Protein AF-A0A3D3W7U3-F1 (afdb_monomer)

Sequence (115 aa):
SHHRRLFSGIVAVRRVLVSFLRQDSGAFHSVELVLIGTIACIGLVVGLAEYRNSVVQEYGDVSGAIAHLDQSFSFTLTASSGGGASTSSYSDTMVYSSSNANGITVTTGPTLDSE

Structure (mmCIF, N/CA/C/O backbone):
data_AF-A0A3D3W7U3-F1
#
_entry.id   AF-A0A3D3W7U3-F1
#
loop_
_atom_site.group_PDB
_atom_site.id
_atom_site.type_symbol
_atom_site.label_atom_id
_atom_site.label_alt_id
_atom_site.label_comp_id
_atom_site.label_asym_id
_atom_site.label_entity_id
_atom_site.label_seq_id
_atom_site.pdbx_PDB_ins_code
_atom_site.Cartn_x
_atom_site.Cartn_y
_atom_site.Cartn_z
_atom_site.occupancy
_atom_site.B_iso_or_equiv
_atom_site.auth_seq_id
_atom_site.auth_comp_id
_atom_site.auth_asym_id
_atom_site.auth_atom_id
_atom_site.pdbx_PDB_model_num
ATOM 1 N N . SER A 1 1 ? -38.216 -8.765 72.872 1.00 54.59 1 SER A N 1
ATOM 2 C CA . SER A 1 1 ? -37.037 -9.144 72.057 1.00 54.59 1 SER A CA 1
ATOM 3 C C . SER A 1 1 ? -37.238 -9.003 70.537 1.00 54.59 1 SER A C 1
ATOM 5 O O . SER A 1 1 ? -36.289 -9.247 69.801 1.00 54.59 1 SER A O 1
ATOM 7 N N . HIS A 1 2 ? -38.405 -8.561 70.038 1.00 57.16 2 HIS A N 1
ATOM 8 C CA . HIS A 1 2 ? -38.704 -8.505 68.595 1.00 57.16 2 HIS A CA 1
ATOM 9 C C . HIS A 1 2 ? -38.093 -7.306 67.840 1.00 57.16 2 HIS A C 1
ATOM 11 O O . HIS A 1 2 ? -37.689 -7.453 66.692 1.00 57.16 2 HIS A O 1
ATOM 17 N N . HIS A 1 3 ? -37.918 -6.146 68.481 1.00 57.19 3 HIS A N 1
ATOM 18 C CA . HIS A 1 3 ? -37.418 -4.948 67.786 1.00 57.19 3 HIS A CA 1
ATOM 19 C C . HIS A 1 3 ? -35.946 -5.035 67.352 1.00 57.19 3 HIS A C 1
ATOM 21 O O . HIS A 1 3 ? -35.558 -4.401 66.380 1.00 57.19 3 HIS A O 1
ATOM 27 N N . ARG A 1 4 ? -35.118 -5.864 68.004 1.00 56.12 4 ARG A N 1
ATOM 28 C CA . ARG A 1 4 ? -33.675 -5.967 67.703 1.00 56.12 4 ARG A CA 1
ATOM 29 C C . ARG A 1 4 ? -33.362 -6.752 66.420 1.00 56.12 4 ARG A C 1
ATOM 31 O O . ARG A 1 4 ? -32.281 -6.588 65.865 1.00 56.12 4 ARG A O 1
ATOM 38 N N . ARG A 1 5 ? -34.300 -7.571 65.924 1.00 58.72 5 ARG A N 1
ATOM 39 C CA . ARG A 1 5 ? -34.103 -8.387 64.711 1.00 58.72 5 ARG A CA 1
ATOM 40 C C . ARG A 1 5 ? -34.292 -7.589 63.413 1.00 58.72 5 ARG A C 1
ATOM 42 O O . ARG A 1 5 ? -33.590 -7.852 62.444 1.00 58.72 5 ARG A O 1
ATOM 49 N N . LEU A 1 6 ? -35.148 -6.565 63.417 1.00 59.84 6 LEU A N 1
ATOM 50 C CA . LEU A 1 6 ? -35.401 -5.701 62.253 1.00 59.84 6 LEU A CA 1
ATOM 51 C C . LEU A 1 6 ? -34.237 -4.745 61.952 1.00 59.84 6 LEU A C 1
ATOM 53 O O . LEU A 1 6 ? -33.823 -4.616 60.801 1.00 59.84 6 LEU A O 1
ATOM 57 N N . PHE A 1 7 ? -33.643 -4.137 62.984 1.00 62.12 7 PHE A N 1
ATOM 58 C CA . PHE A 1 7 ? -32.496 -3.239 62.799 1.00 62.12 7 PHE A CA 1
ATOM 59 C C . PHE A 1 7 ? -31.243 -3.972 62.297 1.00 62.12 7 PHE A C 1
ATOM 61 O O . PHE A 1 7 ? -30.463 -3.403 61.537 1.00 62.12 7 PHE A O 1
ATOM 68 N N . SER A 1 8 ? -31.067 -5.251 62.650 1.00 69.81 8 SER A N 1
ATOM 69 C CA . SER A 1 8 ? -29.926 -6.044 62.174 1.00 69.81 8 SER A CA 1
ATOM 70 C C . SER A 1 8 ? -30.003 -6.360 60.677 1.00 69.81 8 SER A C 1
ATOM 72 O O . SER A 1 8 ? -28.966 -6.387 60.015 1.00 69.81 8 SER A O 1
ATOM 74 N N . GLY A 1 9 ? -31.206 -6.576 60.134 1.00 75.88 9 GLY A N 1
ATOM 75 C CA . GLY A 1 9 ? -31.403 -6.817 58.701 1.00 75.88 9 GLY A CA 1
ATOM 76 C C . GLY A 1 9 ? -31.093 -5.579 57.859 1.00 75.88 9 GLY A C 1
ATOM 77 O O . GLY A 1 9 ? -30.373 -5.670 56.871 1.00 75.88 9 GLY A O 1
ATOM 78 N N . ILE A 1 10 ? -31.536 -4.400 58.305 1.00 79.19 10 ILE A N 1
ATOM 79 C CA . ILE A 1 10 ? -31.262 -3.123 57.623 1.00 79.19 10 ILE A CA 1
ATOM 80 C C . ILE A 1 10 ? -29.757 -2.817 57.594 1.00 79.19 10 ILE A C 1
ATOM 82 O O . ILE A 1 10 ? -29.229 -2.381 56.571 1.00 79.19 10 ILE A O 1
ATOM 86 N N . VAL A 1 11 ? -29.039 -3.092 58.688 1.00 80.56 11 VAL A N 1
ATOM 87 C CA . VAL A 1 11 ? -27.579 -2.909 58.750 1.00 80.56 11 VAL A CA 1
ATOM 88 C C . VAL A 1 11 ? -26.848 -3.905 57.842 1.00 80.56 11 VAL A C 1
ATOM 90 O O . VAL A 1 11 ? -25.869 -3.527 57.197 1.00 80.56 11 VAL A O 1
ATOM 93 N N . ALA A 1 12 ? -27.329 -5.149 57.743 1.00 83.31 12 ALA A N 1
ATOM 94 C CA . ALA A 1 12 ? -26.768 -6.154 56.841 1.00 83.31 12 ALA A CA 1
ATOM 95 C C . ALA A 1 12 ? -26.973 -5.780 55.363 1.00 83.31 12 ALA A C 1
ATOM 97 O O . ALA A 1 12 ? -26.016 -5.796 54.592 1.00 83.31 12 ALA A O 1
ATOM 98 N N . VAL A 1 13 ? -28.180 -5.348 54.986 1.00 81.81 13 VAL A N 1
ATOM 99 C CA . VAL A 1 13 ? -28.500 -4.910 53.617 1.00 81.81 13 VAL A CA 1
ATOM 100 C C . VAL A 1 13 ? -27.696 -3.668 53.233 1.00 81.81 13 VAL A C 1
ATOM 102 O O . VAL A 1 13 ? -27.099 -3.628 52.160 1.00 81.81 13 VAL A O 1
ATOM 105 N N . ARG A 1 14 ? -27.579 -2.688 54.140 1.00 85.44 14 ARG A N 1
ATOM 106 C CA . ARG A 1 14 ? -26.723 -1.510 53.937 1.00 85.44 14 ARG A CA 1
ATOM 107 C C . ARG A 1 14 ? -25.257 -1.899 53.730 1.00 85.44 14 ARG A C 1
ATOM 109 O O . ARG A 1 14 ? -24.586 -1.297 52.900 1.00 85.44 14 ARG A O 1
ATOM 116 N N . ARG A 1 15 ? -24.748 -2.892 54.466 1.00 81.19 15 ARG A N 1
ATOM 117 C CA . ARG A 1 15 ? -23.357 -3.356 54.345 1.00 81.19 15 ARG A CA 1
ATOM 118 C C . ARG A 1 15 ? -23.097 -4.041 53.002 1.00 81.19 15 ARG A C 1
ATOM 120 O O . ARG A 1 15 ? -22.068 -3.763 52.399 1.00 81.19 15 ARG A O 1
ATOM 127 N N . VAL A 1 16 ? -24.033 -4.863 52.529 1.00 82.31 16 VAL A N 1
ATOM 128 C CA . VAL A 1 16 ? -23.950 -5.528 51.218 1.00 82.31 16 VAL A CA 1
ATOM 129 C C . VAL A 1 16 ? -24.036 -4.508 50.079 1.00 82.31 16 VAL A C 1
ATOM 131 O O . VAL A 1 16 ? -23.203 -4.529 49.179 1.00 82.31 16 VAL A O 1
ATOM 134 N N . LEU A 1 17 ? -24.958 -3.542 50.153 1.00 82.12 17 LEU A N 1
ATOM 135 C CA . LEU A 1 17 ? -25.055 -2.455 49.169 1.00 82.12 17 LEU A CA 1
ATOM 136 C C . LEU A 1 17 ? -23.772 -1.620 49.102 1.00 82.12 17 LEU A C 1
ATOM 138 O O . LEU A 1 17 ? -23.249 -1.370 48.022 1.00 82.12 17 LEU A O 1
ATOM 142 N N . VAL A 1 18 ? -23.214 -1.241 50.254 1.00 79.56 18 VAL A N 1
ATOM 143 C CA . VAL A 1 18 ? -21.956 -0.480 50.305 1.00 79.56 18 VAL A CA 1
ATOM 144 C C . VAL A 1 18 ? -20.760 -1.319 49.833 1.00 79.56 18 VAL A C 1
ATOM 146 O O . VAL A 1 18 ? -19.824 -0.752 49.274 1.00 79.56 18 VAL A O 1
ATOM 149 N N . SER A 1 19 ? -20.769 -2.648 50.010 1.00 73.06 19 SER A N 1
ATOM 150 C CA . SER A 1 19 ? -19.699 -3.516 49.491 1.00 73.06 19 SER A CA 1
ATOM 151 C C . SER A 1 19 ? -19.789 -3.762 47.989 1.00 73.06 19 SER A C 1
ATOM 153 O O . SER A 1 19 ? -18.751 -3.961 47.369 1.00 73.06 19 SER A O 1
ATOM 155 N N . PHE A 1 20 ? -20.989 -3.744 47.402 1.00 67.94 20 PHE A N 1
ATOM 156 C CA . PHE A 1 20 ? -21.148 -3.759 45.945 1.00 67.94 20 PHE A CA 1
ATOM 157 C C . PHE A 1 20 ? -20.669 -2.436 45.342 1.00 67.94 20 PHE A C 1
ATOM 159 O O . PHE A 1 20 ? -19.791 -2.436 44.492 1.00 67.94 20 PHE A O 1
ATOM 166 N N . LEU A 1 21 ? -21.109 -1.303 45.897 1.00 68.88 21 LEU A N 1
ATOM 167 C CA . LEU A 1 21 ? -20.707 0.027 45.422 1.00 68.88 21 LEU A CA 1
ATOM 168 C C . LEU A 1 21 ? -19.205 0.332 45.603 1.00 68.88 21 LEU A C 1
ATOM 170 O O . LEU A 1 21 ? -18.672 1.207 44.928 1.00 68.88 21 LEU A O 1
ATOM 174 N N . ARG A 1 22 ? -18.501 -0.367 46.508 1.00 67.12 22 ARG A N 1
ATOM 175 C CA . ARG A 1 22 ? -17.038 -0.251 46.689 1.00 67.12 22 ARG A CA 1
ATOM 176 C C . ARG A 1 22 ? -16.214 -1.160 45.773 1.00 67.12 22 ARG A C 1
ATOM 178 O O . ARG A 1 22 ? -14.998 -0.993 45.759 1.00 67.12 22 ARG A O 1
ATOM 185 N N . GLN A 1 23 ? -16.826 -2.105 45.057 1.00 57.53 23 GLN A N 1
ATOM 186 C CA . GLN A 1 23 ? -16.105 -3.039 44.180 1.00 57.53 23 GLN A CA 1
ATOM 187 C C . GLN A 1 23 ? -15.970 -2.554 42.725 1.00 57.53 23 GLN A C 1
ATOM 189 O O . GLN A 1 23 ? -15.180 -3.119 41.976 1.00 57.53 23 GLN A O 1
ATOM 194 N N . ASP A 1 24 ? -16.635 -1.461 42.340 1.00 60.16 24 ASP A N 1
ATOM 195 C CA . ASP A 1 24 ? -16.739 -1.046 40.930 1.00 60.16 24 ASP A CA 1
ATOM 196 C C . ASP A 1 24 ? -15.700 -0.021 40.448 1.00 60.16 24 ASP A C 1
ATOM 198 O O . ASP A 1 24 ? -15.709 0.364 39.278 1.00 60.16 24 ASP A O 1
ATOM 202 N N . SER A 1 25 ? -14.751 0.405 41.285 1.00 63.97 25 SER A N 1
ATOM 203 C CA . SER A 1 25 ? -13.758 1.410 40.869 1.00 63.97 25 SER A CA 1
ATOM 204 C C . SER A 1 25 ? -12.795 0.924 39.771 1.00 63.97 25 SER A C 1
ATOM 206 O O . SER A 1 25 ? -12.207 1.756 39.081 1.00 63.97 25 SER A O 1
ATOM 208 N N . GLY A 1 26 ? -12.659 -0.395 39.570 1.00 61.28 26 GLY A N 1
ATOM 209 C CA . GLY A 1 26 ? -11.803 -0.992 38.531 1.00 61.28 26 GLY A CA 1
ATOM 210 C C . GLY A 1 26 ? -12.534 -1.518 37.287 1.00 61.28 26 GLY A C 1
ATOM 211 O O . GLY A 1 26 ? -11.967 -1.502 36.195 1.00 61.28 26 GLY A O 1
ATOM 212 N N . ALA A 1 27 ? -13.790 -1.961 37.415 1.00 62.56 27 ALA A N 1
ATOM 213 C CA . ALA A 1 27 ? -14.523 -2.606 36.318 1.00 62.56 27 ALA A CA 1
ATOM 214 C C . ALA A 1 27 ? -14.954 -1.613 35.224 1.00 62.56 27 ALA A C 1
ATOM 216 O O . ALA A 1 27 ? -14.852 -1.918 34.036 1.00 62.56 27 ALA A O 1
ATOM 217 N N . PHE A 1 28 ? -15.358 -0.401 35.619 1.00 64.06 28 PHE A N 1
ATOM 218 C CA . PHE A 1 28 ? -15.743 0.659 34.681 1.00 64.06 28 PHE A CA 1
ATOM 219 C C . PHE A 1 28 ? -14.570 1.123 33.805 1.00 64.06 28 PHE A C 1
ATOM 221 O O . PHE A 1 28 ? -14.727 1.280 32.597 1.00 64.06 28 PHE A O 1
ATOM 228 N N . HIS A 1 29 ? -13.375 1.247 34.388 1.00 70.94 29 HIS A N 1
ATOM 229 C CA . HIS A 1 29 ? -12.171 1.663 33.661 1.00 70.94 29 HIS A CA 1
ATOM 230 C C . HIS A 1 29 ? -11.666 0.599 32.670 1.00 70.94 29 HIS A C 1
ATOM 232 O O . HIS A 1 29 ? -11.117 0.938 31.625 1.00 70.94 29 HIS A O 1
ATOM 238 N N . SER A 1 30 ? -11.854 -0.694 32.961 1.00 80.69 30 SER A N 1
ATOM 239 C CA . SER A 1 30 ? -11.411 -1.765 32.059 1.00 80.69 30 SER A CA 1
ATOM 240 C C . SER A 1 30 ? -12.307 -1.914 30.827 1.00 80.69 30 SER A C 1
ATOM 242 O O . SER A 1 30 ? -11.800 -2.223 29.751 1.00 80.69 30 SER A O 1
ATOM 244 N N . VAL A 1 31 ? -13.623 -1.720 30.960 1.00 86.69 31 VAL A N 1
ATOM 245 C CA . VAL A 1 31 ? -14.556 -1.840 29.824 1.00 86.69 31 VAL A CA 1
ATOM 246 C C . VAL A 1 31 ? -14.339 -0.717 28.814 1.00 86.69 31 VAL A C 1
ATOM 248 O O . VAL A 1 31 ? -14.354 -0.968 27.611 1.00 86.69 31 VAL A O 1
ATOM 251 N N . GLU A 1 32 ? -14.070 0.499 29.285 1.00 85.56 32 GLU A N 1
ATOM 252 C CA . GLU A 1 32 ? -13.760 1.643 28.427 1.00 85.56 32 GLU A CA 1
ATOM 253 C C . GLU A 1 32 ? -12.490 1.408 27.594 1.00 85.56 32 GLU A C 1
ATOM 255 O O . GLU A 1 32 ? -12.501 1.596 26.378 1.00 85.56 32 GLU A O 1
ATOM 260 N N . LEU A 1 33 ? -11.421 0.891 28.211 1.00 86.62 33 LEU A N 1
ATOM 261 C CA . LEU A 1 33 ? -10.175 0.567 27.506 1.00 86.62 33 LEU A CA 1
ATOM 262 C C . LEU A 1 33 ? -10.335 -0.581 26.501 1.00 86.62 33 LEU A C 1
ATOM 264 O O . LEU A 1 33 ? -9.720 -0.547 25.438 1.00 86.62 33 LEU A O 1
ATOM 268 N N . VAL A 1 34 ? -11.173 -1.579 26.794 1.00 90.56 34 VAL A N 1
ATOM 269 C CA . VAL A 1 34 ? -11.484 -2.663 25.846 1.00 90.56 34 VAL A CA 1
ATOM 270 C C . VAL A 1 34 ? -12.317 -2.142 24.671 1.00 90.56 34 VAL A C 1
ATOM 272 O O . VAL A 1 34 ? -12.048 -2.498 23.523 1.00 90.56 34 VAL A O 1
ATOM 275 N N . LEU A 1 35 ? -13.290 -1.262 24.918 1.00 91.75 35 LEU A N 1
ATOM 276 C CA . LEU A 1 35 ? -14.084 -0.636 23.861 1.00 91.75 35 LEU A CA 1
ATOM 277 C C . LEU A 1 35 ? -13.199 0.228 22.944 1.00 91.75 35 LEU A C 1
ATOM 279 O O . 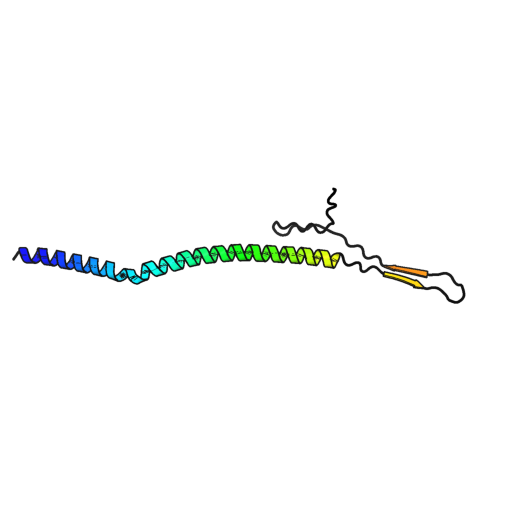LEU A 1 35 ? -13.216 0.062 21.727 1.00 91.75 35 LEU A O 1
ATOM 283 N N . ILE A 1 36 ? -12.360 1.091 23.521 1.00 93.50 36 ILE A N 1
ATOM 284 C CA . ILE A 1 36 ? -11.409 1.918 22.766 1.00 93.50 36 ILE A CA 1
ATOM 285 C C . ILE A 1 36 ? -10.397 1.035 22.026 1.00 93.50 36 ILE A C 1
ATOM 287 O O . ILE A 1 36 ? -10.121 1.267 20.852 1.00 93.50 36 ILE A O 1
ATOM 291 N N . GLY A 1 37 ? -9.881 -0.013 22.673 1.00 93.31 37 GLY A N 1
ATOM 292 C CA . GLY A 1 37 ? -8.924 -0.946 22.080 1.00 93.31 37 GLY A CA 1
ATOM 293 C C . GLY A 1 37 ? -9.496 -1.731 20.899 1.00 93.31 37 GLY A C 1
ATOM 294 O O . GLY A 1 37 ? -8.803 -1.935 19.906 1.00 93.31 37 GLY A O 1
ATOM 295 N N . THR A 1 38 ? -10.767 -2.131 20.957 1.00 94.19 38 THR A N 1
ATOM 296 C CA . THR A 1 38 ? -11.430 -2.829 19.842 1.00 94.19 38 THR A CA 1
ATOM 297 C C . THR A 1 38 ? -11.719 -1.893 18.672 1.00 94.19 38 THR A C 1
ATOM 299 O O . THR A 1 38 ? -11.443 -2.265 17.533 1.00 94.19 38 THR A O 1
ATOM 302 N N . ILE A 1 39 ? -12.169 -0.659 18.928 1.00 95.19 39 ILE A N 1
ATOM 303 C CA . ILE A 1 39 ? -12.337 0.366 17.883 1.00 95.19 39 ILE A CA 1
ATOM 304 C C . ILE A 1 39 ? -10.984 0.696 17.234 1.00 95.19 39 ILE A C 1
ATOM 306 O O . ILE A 1 39 ? -10.883 0.736 16.009 1.00 95.19 39 ILE A O 1
ATOM 310 N N . ALA A 1 40 ? -9.928 0.858 18.036 1.00 95.62 40 ALA A N 1
ATOM 311 C CA . ALA A 1 40 ? -8.572 1.083 17.543 1.00 95.62 40 ALA A CA 1
ATOM 312 C C . ALA A 1 40 ? -8.049 -0.109 16.725 1.00 95.62 40 ALA A C 1
ATOM 314 O O . ALA A 1 40 ? -7.452 0.093 15.673 1.00 95.62 40 ALA A O 1
ATOM 315 N N . CYS A 1 41 ? -8.305 -1.346 17.160 1.00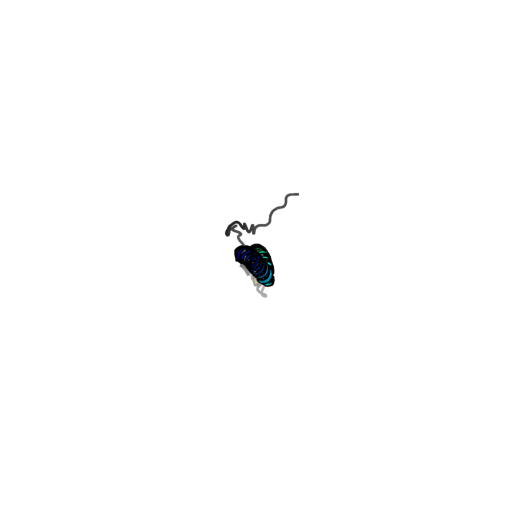 96.88 41 CYS A N 1
ATOM 316 C CA . CYS A 1 41 ? -7.912 -2.555 16.435 1.00 96.88 41 CYS A CA 1
ATOM 317 C C . CYS A 1 41 ? -8.609 -2.645 15.069 1.00 96.88 41 CYS A C 1
ATOM 319 O O . CYS A 1 41 ? -7.947 -2.858 14.058 1.00 96.88 41 CYS A O 1
ATOM 321 N N . ILE A 1 42 ? -9.923 -2.404 15.011 1.00 97.38 42 ILE A N 1
ATOM 322 C CA . ILE A 1 42 ? -10.672 -2.390 13.745 1.00 97.38 42 ILE A CA 1
ATOM 323 C C . ILE A 1 42 ? -10.150 -1.273 12.830 1.00 97.38 42 ILE A C 1
ATOM 325 O O . ILE A 1 42 ? -9.905 -1.514 11.648 1.00 97.38 42 ILE A O 1
ATOM 329 N N . GLY A 1 43 ? -9.909 -0.079 13.380 1.00 96.62 43 GLY A N 1
ATOM 330 C CA . GLY A 1 43 ? -9.317 1.039 12.645 1.00 96.62 43 GLY A CA 1
ATOM 331 C C . GLY A 1 43 ? -7.924 0.725 12.096 1.00 96.62 43 GLY A C 1
ATOM 332 O O . GLY A 1 43 ? -7.631 1.060 10.953 1.00 96.62 43 GLY A O 1
ATOM 333 N N . LEU A 1 44 ? -7.085 0.025 12.863 1.00 96.12 44 LEU A N 1
ATOM 334 C CA . LEU A 1 44 ? -5.762 -0.418 12.418 1.00 96.12 44 LEU A CA 1
ATOM 335 C C . LEU A 1 44 ? -5.837 -1.494 11.336 1.00 96.12 44 LEU A C 1
ATOM 337 O O . LEU A 1 44 ? -5.055 -1.443 10.395 1.00 96.12 44 LEU A O 1
ATOM 341 N N . VAL A 1 45 ? -6.765 -2.449 11.435 1.00 96.75 45 VAL A N 1
ATOM 342 C CA . VAL A 1 45 ? -6.933 -3.492 10.412 1.00 96.75 45 VAL A CA 1
ATOM 343 C C . VAL A 1 45 ? -7.335 -2.870 9.077 1.00 96.75 45 VAL A C 1
ATOM 345 O O . VAL A 1 45 ? -6.706 -3.154 8.058 1.00 96.75 45 VAL A O 1
ATOM 348 N N . VAL A 1 46 ? -8.344 -1.994 9.080 1.00 96.25 46 VAL A N 1
ATOM 349 C CA . VAL A 1 46 ? -8.789 -1.302 7.860 1.00 96.25 46 VAL A CA 1
ATOM 350 C C . VAL A 1 46 ? -7.708 -0.338 7.363 1.00 96.25 46 VAL A C 1
ATOM 352 O O . VAL A 1 46 ? -7.371 -0.356 6.184 1.00 96.25 46 VAL A O 1
ATOM 355 N N . GLY A 1 47 ? -7.087 0.437 8.256 1.00 96.12 47 GLY A N 1
ATOM 356 C CA . GLY A 1 47 ? -6.010 1.364 7.903 1.00 96.12 47 GLY A CA 1
ATOM 357 C C . GLY A 1 47 ? -4.789 0.670 7.293 1.00 96.12 47 GLY A C 1
ATOM 358 O O . GLY A 1 47 ? -4.230 1.159 6.315 1.00 96.12 47 GLY A O 1
ATOM 359 N N . LEU A 1 48 ? -4.400 -0.500 7.807 1.00 95.31 48 LEU A N 1
ATOM 360 C CA . LEU A 1 48 ? -3.298 -1.289 7.254 1.00 95.31 48 LEU A CA 1
ATOM 361 C C . LEU A 1 48 ? -3.666 -1.924 5.905 1.00 95.31 48 LEU A C 1
ATOM 363 O O . LEU A 1 48 ? -2.807 -2.040 5.030 1.00 95.31 48 LEU A O 1
ATOM 367 N N . ALA A 1 49 ? -4.928 -2.319 5.718 1.00 93.38 49 ALA A N 1
ATOM 368 C CA . ALA A 1 49 ? -5.409 -2.838 4.441 1.00 93.38 49 ALA A CA 1
ATOM 369 C C . ALA A 1 49 ? -5.343 -1.772 3.333 1.00 93.38 49 ALA A C 1
ATOM 371 O O . ALA A 1 49 ? -4.862 -2.072 2.237 1.00 93.38 49 ALA A O 1
ATOM 372 N N . GLU A 1 50 ? -5.748 -0.537 3.638 1.00 94.06 50 GLU A N 1
ATOM 373 C CA . GLU A 1 50 ? -5.650 0.594 2.708 1.00 94.06 50 GLU A CA 1
ATOM 374 C C . GLU A 1 50 ? -4.203 1.036 2.482 1.00 94.06 50 GLU A C 1
ATOM 376 O O . GLU A 1 50 ? -3.799 1.271 1.345 1.00 94.06 50 GLU A O 1
ATOM 381 N N . TYR A 1 51 ? -3.376 1.054 3.532 1.00 95.31 51 TYR A N 1
ATOM 382 C CA . TYR A 1 51 ? -1.945 1.329 3.394 1.00 95.31 51 TYR A CA 1
ATOM 383 C C . TYR A 1 51 ? -1.269 0.334 2.443 1.00 95.31 51 TYR A C 1
ATOM 385 O O . TYR A 1 51 ? -0.553 0.730 1.526 1.00 95.31 51 TYR A O 1
ATOM 393 N N . ARG A 1 52 ? -1.552 -0.966 2.602 1.00 93.81 52 ARG A N 1
ATOM 394 C CA . ARG A 1 52 ? -1.068 -2.002 1.681 1.00 93.81 52 ARG A CA 1
ATOM 395 C C . ARG A 1 52 ? -1.536 -1.733 0.252 1.00 93.81 52 ARG A C 1
ATOM 397 O O . ARG A 1 52 ? -0.742 -1.868 -0.669 1.00 93.81 52 ARG A O 1
ATOM 404 N N . ASN A 1 53 ? -2.812 -1.401 0.062 1.00 89.56 53 ASN A N 1
ATOM 405 C CA . ASN A 1 53 ? -3.368 -1.122 -1.261 1.00 89.56 53 ASN A CA 1
ATOM 406 C C . ASN A 1 53 ? -2.652 0.060 -1.936 1.00 89.56 53 ASN A C 1
ATOM 408 O O . ASN A 1 53 ? -2.228 -0.059 -3.080 1.00 89.56 53 ASN A O 1
ATOM 412 N N . SER A 1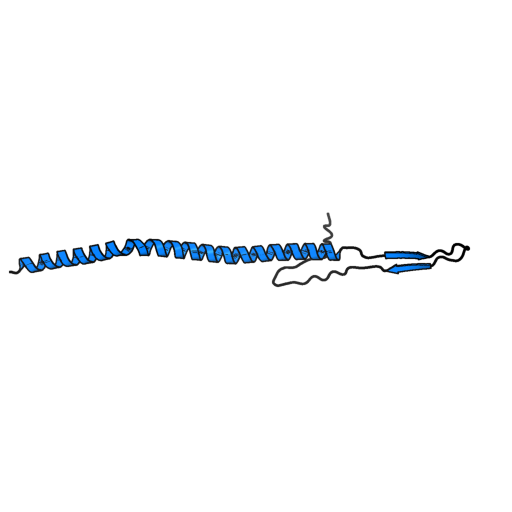 54 ? -2.432 1.148 -1.197 1.00 90.50 54 SER A N 1
ATOM 413 C CA . SER A 1 54 ? -1.693 2.318 -1.680 1.00 90.50 54 SER A CA 1
ATOM 414 C C . SER A 1 54 ? -0.251 1.977 -2.072 1.00 90.50 54 SER A C 1
ATOM 416 O O . SER A 1 54 ? 0.193 2.383 -3.140 1.00 90.50 54 SER A O 1
ATOM 418 N N . VAL A 1 55 ? 0.463 1.175 -1.274 1.00 93.06 55 VAL A N 1
ATOM 419 C CA . VAL A 1 55 ? 1.830 0.737 -1.614 1.00 93.06 55 VAL A CA 1
ATOM 420 C C . VAL A 1 55 ? 1.848 -0.168 -2.850 1.00 93.06 55 VAL A C 1
ATOM 422 O O . VAL A 1 55 ? 2.737 -0.050 -3.686 1.00 93.06 55 VAL A O 1
ATOM 425 N N . VAL A 1 56 ? 0.876 -1.076 -2.986 1.00 89.62 56 VAL A N 1
ATOM 426 C CA . VAL A 1 56 ? 0.777 -1.963 -4.159 1.00 89.62 56 VAL A CA 1
ATOM 427 C C . VAL A 1 56 ? 0.488 -1.171 -5.433 1.00 89.62 56 VAL A C 1
ATOM 429 O O . VAL A 1 56 ? 1.037 -1.512 -6.476 1.00 89.62 56 VAL A O 1
ATOM 432 N N . GLN A 1 57 ? -0.328 -0.119 -5.354 1.00 86.31 57 GLN A N 1
ATOM 433 C CA . GLN A 1 57 ? -0.574 0.775 -6.487 1.00 86.31 57 GLN A CA 1
ATOM 434 C C . GLN A 1 57 ? 0.699 1.525 -6.885 1.00 86.31 57 GLN A C 1
ATOM 436 O O . GLN A 1 57 ? 1.096 1.442 -8.041 1.00 86.31 57 GLN A O 1
ATOM 441 N N . GLU A 1 58 ? 1.410 2.117 -5.922 1.00 90.06 58 GLU A N 1
ATOM 442 C CA . GLU A 1 58 ? 2.681 2.802 -6.189 1.00 90.06 58 GLU A CA 1
ATOM 443 C C . GLU A 1 58 ? 3.722 1.855 -6.808 1.00 90.06 58 GLU A C 1
ATOM 445 O O . GLU A 1 58 ? 4.413 2.203 -7.760 1.00 90.06 58 GLU A O 1
ATOM 450 N N . TYR A 1 59 ? 3.822 0.613 -6.323 1.00 87.75 59 TYR A N 1
ATOM 451 C CA . TYR A 1 59 ? 4.690 -0.387 -6.947 1.00 87.75 59 TYR A CA 1
ATOM 452 C C . TYR A 1 59 ? 4.219 -0.824 -8.334 1.00 87.75 59 TYR A C 1
ATOM 454 O O . TYR A 1 59 ? 5.061 -1.148 -9.171 1.00 87.75 59 TYR A O 1
ATOM 462 N N . GLY A 1 60 ? 2.913 -0.820 -8.596 1.00 83.50 60 GLY A N 1
ATOM 463 C CA . GLY A 1 60 ? 2.367 -0.992 -9.939 1.00 83.50 60 GLY A CA 1
ATOM 464 C C . GLY A 1 60 ? 2.845 0.111 -10.880 1.00 83.50 60 GLY A C 1
ATOM 465 O O . GLY A 1 60 ? 3.345 -0.189 -11.965 1.00 83.50 60 GLY A O 1
ATOM 466 N N . ASP A 1 61 ? 2.793 1.361 -10.426 1.00 84.06 61 ASP A N 1
ATOM 467 C CA . ASP A 1 61 ? 3.208 2.531 -11.200 1.00 84.06 61 ASP A CA 1
ATOM 468 C C . ASP A 1 61 ? 4.730 2.554 -11.421 1.00 84.06 61 ASP A C 1
ATOM 470 O O . ASP A 1 61 ? 5.193 2.738 -12.549 1.00 84.06 61 ASP A O 1
ATOM 474 N N . VAL A 1 62 ? 5.528 2.242 -10.392 1.00 87.44 62 VAL A N 1
ATOM 475 C CA . VAL A 1 62 ? 6.990 2.072 -10.511 1.00 87.44 62 VAL A CA 1
ATOM 476 C C . VAL A 1 62 ? 7.337 0.919 -11.459 1.00 87.44 62 VAL A C 1
ATOM 478 O O . VAL A 1 62 ? 8.243 1.047 -12.283 1.00 87.44 62 VAL A O 1
ATOM 481 N N . SER A 1 63 ? 6.615 -0.203 -11.387 1.00 84.75 63 SER A N 1
ATOM 482 C CA . SER A 1 63 ? 6.806 -1.331 -12.304 1.00 84.75 63 SER A CA 1
ATOM 483 C C . SER A 1 63 ? 6.477 -0.948 -13.746 1.00 84.75 63 SER A C 1
ATOM 485 O O . SER A 1 63 ? 7.196 -1.356 -14.657 1.00 84.75 63 SER A O 1
ATOM 487 N N . GLY A 1 64 ? 5.411 -0.176 -13.966 1.00 80.56 64 GLY A N 1
ATOM 488 C CA . GLY A 1 64 ? 5.057 0.353 -15.281 1.00 80.56 64 GLY A CA 1
ATOM 489 C C . GLY A 1 64 ? 6.130 1.297 -15.823 1.00 80.56 64 GLY A C 1
ATOM 490 O O . GLY A 1 64 ? 6.526 1.173 -16.981 1.00 80.56 64 GLY A O 1
ATOM 491 N N . ALA A 1 65 ? 6.659 2.179 -14.971 1.00 84.88 65 ALA A N 1
ATOM 492 C CA . ALA A 1 65 ? 7.725 3.110 -15.327 1.00 84.88 65 ALA A CA 1
ATOM 493 C C . ALA A 1 65 ? 9.032 2.394 -15.704 1.00 84.88 65 ALA A C 1
ATOM 495 O O . ALA A 1 65 ? 9.652 2.741 -16.706 1.00 84.88 65 ALA A O 1
ATOM 496 N N . ILE A 1 66 ? 9.435 1.370 -14.944 1.00 83.50 66 ILE A N 1
ATOM 497 C CA . ILE A 1 66 ? 10.630 0.565 -15.250 1.00 83.50 66 ILE A CA 1
ATOM 498 C C . ILE A 1 66 ? 10.451 -0.201 -16.556 1.00 83.50 66 ILE A C 1
ATOM 500 O O . ILE A 1 66 ? 11.379 -0.272 -17.356 1.00 83.50 66 ILE A O 1
ATOM 504 N N . ALA A 1 67 ? 9.270 -0.770 -16.784 1.00 80.00 67 ALA A N 1
ATOM 505 C CA . ALA A 1 67 ? 9.009 -1.485 -18.019 1.00 80.00 67 ALA A CA 1
ATOM 506 C C . ALA A 1 67 ? 9.094 -0.536 -19.234 1.00 80.00 67 ALA A C 1
ATOM 508 O O . ALA A 1 67 ? 9.468 -0.974 -20.316 1.00 80.00 67 ALA A O 1
ATOM 509 N N . HIS A 1 68 ? 8.730 0.746 -19.072 1.00 80.00 68 HIS A N 1
ATOM 510 C CA . HIS A 1 68 ? 8.763 1.773 -20.128 1.00 80.00 68 HIS A CA 1
ATOM 511 C C . HIS A 1 68 ? 10.170 2.272 -20.465 1.00 80.00 68 HIS A C 1
ATOM 513 O O . HIS A 1 68 ? 10.330 3.125 -21.339 1.00 80.00 68 HIS A O 1
ATOM 519 N N . LEU A 1 69 ? 11.195 1.749 -19.798 1.00 86.50 69 LEU A N 1
ATOM 520 C CA . LEU A 1 69 ? 12.574 2.048 -20.129 1.00 86.50 69 LEU A CA 1
ATOM 521 C C . LEU A 1 69 ? 12.931 1.406 -21.477 1.00 86.50 69 LEU A C 1
ATOM 523 O O . LEU A 1 69 ? 12.984 0.186 -21.592 1.00 86.50 69 LEU A O 1
ATOM 527 N N . ASP A 1 70 ? 13.200 2.239 -22.483 1.00 86.75 70 ASP A N 1
ATOM 528 C CA . ASP A 1 70 ? 13.622 1.795 -23.814 1.00 86.75 70 ASP A CA 1
ATOM 529 C C . ASP A 1 70 ? 15.068 1.274 -23.778 1.00 86.75 70 ASP A C 1
ATOM 531 O O . ASP A 1 70 ? 16.015 2.032 -23.550 1.00 86.75 70 ASP A O 1
ATOM 535 N N . GLN A 1 71 ? 15.235 -0.034 -23.983 1.00 88.81 71 GLN A N 1
ATOM 536 C CA . GLN A 1 71 ? 16.536 -0.713 -24.036 1.00 88.81 71 GLN A CA 1
ATOM 537 C C . GLN A 1 71 ? 16.974 -1.027 -25.477 1.00 88.81 71 GLN A C 1
ATOM 539 O O . GLN A 1 71 ? 17.831 -1.887 -25.705 1.00 88.81 71 GLN A O 1
ATOM 544 N N . SER A 1 72 ? 16.402 -0.335 -26.468 1.00 92.31 72 SER A N 1
ATOM 545 C CA . SER A 1 72 ? 16.757 -0.501 -27.878 1.00 92.31 72 SER A CA 1
ATOM 546 C C . SER A 1 72 ? 18.144 0.059 -28.189 1.00 92.31 72 SER A C 1
ATOM 548 O O . SER A 1 72 ? 18.543 1.120 -27.707 1.00 92.31 72 SER A O 1
ATOM 550 N N . PHE A 1 73 ? 18.887 -0.628 -29.058 1.00 92.00 73 PHE A N 1
ATOM 551 C CA . PHE A 1 73 ? 20.187 -0.152 -29.526 1.00 92.00 73 PHE A CA 1
ATOM 552 C C . PHE A 1 73 ? 20.403 -0.452 -31.007 1.00 92.00 73 PHE A C 1
ATOM 554 O O . PHE A 1 73 ? 19.928 -1.448 -31.550 1.00 92.00 73 PHE A O 1
ATOM 561 N N . SER A 1 74 ? 21.187 0.396 -31.668 1.00 93.25 74 SER A N 1
ATOM 562 C CA . SER A 1 74 ? 21.639 0.170 -33.039 1.00 93.25 74 SER A CA 1
ATOM 563 C C . SER A 1 74 ? 23.099 0.552 -33.179 1.00 93.25 74 SER A C 1
ATOM 565 O O . SER A 1 74 ? 23.501 1.623 -32.723 1.00 93.25 74 SER A O 1
ATOM 567 N N . PHE A 1 75 ? 23.876 -0.284 -33.856 1.00 91.38 75 PHE A N 1
ATOM 568 C CA . PHE A 1 75 ? 25.232 0.055 -34.252 1.00 91.38 75 PHE A CA 1
ATOM 569 C C . PHE A 1 75 ? 25.389 -0.089 -35.765 1.00 91.38 75 PHE A C 1
ATOM 571 O O . PHE A 1 75 ? 24.803 -0.969 -36.399 1.00 91.38 75 PHE A O 1
ATOM 578 N N . THR A 1 76 ? 26.222 0.773 -36.337 1.00 92.94 76 THR A N 1
ATOM 579 C CA . THR A 1 76 ? 26.561 0.752 -37.759 1.00 92.94 76 THR A CA 1
ATOM 580 C C . THR A 1 76 ? 28.066 0.605 -37.893 1.00 92.94 76 THR A C 1
ATOM 582 O O . THR A 1 76 ? 28.827 1.425 -37.383 1.00 92.94 76 THR A O 1
ATOM 585 N N . LEU A 1 77 ? 28.490 -0.460 -38.566 1.00 90.06 77 LEU A N 1
ATOM 586 C CA . LEU A 1 77 ? 29.877 -0.698 -38.941 1.00 90.06 77 LEU A CA 1
ATOM 587 C C . LEU A 1 77 ? 30.091 -0.182 -40.361 1.00 90.06 77 LEU A C 1
ATOM 589 O O . LEU A 1 77 ? 29.452 -0.650 -41.306 1.00 90.06 77 LEU A O 1
ATOM 593 N N . THR A 1 78 ? 31.022 0.754 -40.507 1.00 88.75 78 THR A N 1
ATOM 594 C CA . THR A 1 78 ? 31.386 1.341 -41.799 1.00 88.75 78 THR A CA 1
ATOM 595 C C . THR A 1 78 ? 32.843 1.015 -42.105 1.00 88.75 78 THR A C 1
ATOM 597 O O . THR A 1 78 ? 33.719 1.229 -41.266 1.00 88.75 78 THR A O 1
ATOM 600 N N . ALA A 1 79 ? 33.123 0.491 -43.299 1.00 84.62 79 ALA A N 1
ATOM 601 C CA . ALA A 1 79 ? 34.488 0.175 -43.710 1.00 84.62 79 ALA A CA 1
ATOM 602 C C 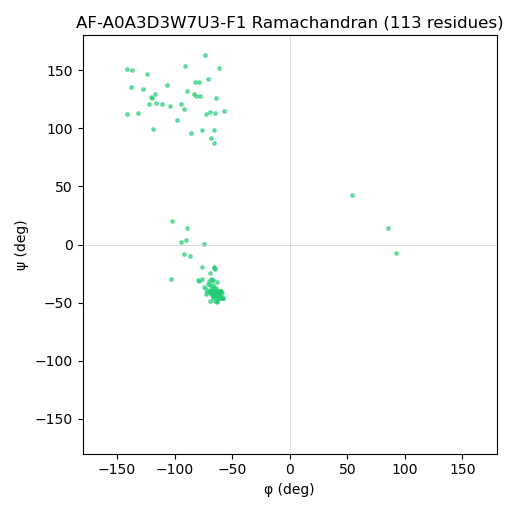. ALA A 1 79 ? 35.240 1.448 -44.132 1.00 84.62 79 ALA A C 1
ATOM 604 O O . ALA A 1 79 ? 34.782 2.191 -44.999 1.00 84.62 79 ALA A O 1
ATOM 605 N N . SER A 1 80 ? 36.428 1.678 -43.566 1.00 80.56 80 SER A N 1
ATOM 606 C CA . SER A 1 80 ? 37.253 2.860 -43.871 1.00 80.56 80 SER A CA 1
ATOM 607 C C . SER A 1 80 ? 37.780 2.894 -45.312 1.00 80.56 80 SER A C 1
ATOM 609 O O . SER A 1 80 ?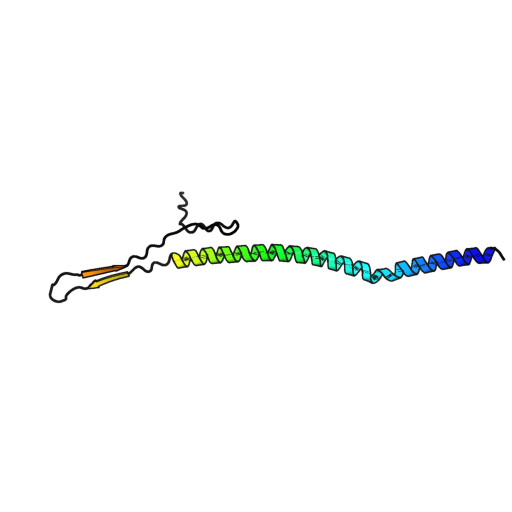 38.116 3.962 -45.814 1.00 80.56 80 SER A O 1
ATOM 611 N N . SER A 1 81 ? 37.825 1.747 -45.996 1.00 80.06 81 SER A N 1
ATOM 612 C CA . SER A 1 81 ? 38.309 1.590 -47.374 1.00 80.06 81 SER A CA 1
ATOM 613 C C . SER A 1 81 ? 37.230 1.767 -48.457 1.00 80.06 81 SER A C 1
ATOM 615 O O . SER A 1 81 ? 37.463 1.408 -49.608 1.00 80.06 81 SER A O 1
ATOM 617 N N . GLY A 1 82 ? 36.056 2.314 -48.119 1.00 75.94 82 GLY A N 1
ATOM 618 C CA . GLY A 1 82 ? 34.972 2.570 -49.081 1.00 75.94 82 GLY A CA 1
ATOM 619 C C . GLY A 1 82 ? 34.041 1.378 -49.343 1.00 75.94 82 GLY A C 1
ATOM 620 O O . GLY A 1 82 ? 33.282 1.393 -50.309 1.00 75.94 82 GLY A O 1
ATOM 621 N N . GLY A 1 83 ? 34.089 0.344 -48.498 1.00 79.00 83 GLY A N 1
ATOM 622 C CA . GLY A 1 83 ? 33.119 -0.757 -48.511 1.00 79.00 83 GLY A CA 1
ATOM 623 C C . GLY A 1 83 ? 31.750 -0.355 -47.941 1.00 79.00 83 GLY A C 1
ATOM 624 O O . GLY A 1 83 ? 31.627 0.649 -47.241 1.00 79.00 83 GLY A O 1
ATOM 625 N N . GLY A 1 84 ? 30.716 -1.153 -48.229 1.00 83.50 84 GLY A N 1
ATOM 626 C CA . GLY A 1 84 ? 29.346 -0.907 -47.762 1.00 83.50 84 GLY A CA 1
ATOM 627 C C . GLY A 1 84 ? 29.202 -0.906 -46.233 1.00 83.50 84 GLY A C 1
ATOM 628 O O . GLY A 1 84 ? 29.957 -1.573 -45.525 1.00 83.50 84 GLY A O 1
ATOM 629 N N . ALA A 1 85 ? 28.220 -0.156 -45.727 1.00 87.88 85 ALA A N 1
ATOM 630 C CA . ALA A 1 85 ? 27.885 -0.124 -44.306 1.00 87.88 85 ALA A CA 1
ATOM 631 C C . ALA A 1 85 ? 26.991 -1.312 -43.928 1.00 87.88 85 ALA A C 1
ATOM 633 O O . ALA A 1 85 ? 26.079 -1.672 -44.671 1.00 87.88 85 ALA A O 1
ATOM 634 N N . SER A 1 86 ? 27.244 -1.904 -42.762 1.00 90.88 86 SER A N 1
ATOM 635 C CA . SER A 1 86 ? 26.385 -2.928 -42.163 1.00 90.88 86 SER A CA 1
ATOM 636 C C . SER A 1 86 ? 25.822 -2.404 -40.851 1.00 90.88 86 SER A C 1
ATOM 638 O O . SER A 1 86 ? 26.577 -2.045 -39.948 1.00 90.88 86 SER A O 1
ATOM 640 N N . THR A 1 87 ? 24.499 -2.362 -40.743 1.00 92.81 87 THR A N 1
ATOM 641 C CA . THR A 1 87 ? 23.798 -1.944 -39.526 1.00 92.81 87 THR A CA 1
ATOM 642 C C . THR A 1 87 ? 23.199 -3.163 -38.848 1.00 92.81 87 THR A C 1
ATOM 644 O O . THR A 1 87 ? 22.643 -4.045 -39.500 1.00 92.81 87 THR A O 1
ATOM 647 N N . SER A 1 88 ? 23.322 -3.221 -37.530 1.00 92.88 88 SER A N 1
ATOM 648 C CA . SER A 1 88 ? 22.633 -4.195 -36.693 1.00 92.88 88 SER A CA 1
ATOM 649 C C . SER A 1 88 ? 21.912 -3.447 -35.590 1.00 92.88 88 SER A C 1
ATOM 651 O O . SER A 1 88 ? 22.469 -2.542 -34.965 1.00 92.88 88 SER A O 1
ATOM 653 N N . SER A 1 89 ? 20.664 -3.817 -35.365 1.00 93.69 89 SER A N 1
ATOM 654 C CA . SER A 1 89 ? 19.828 -3.200 -34.351 1.00 93.69 89 SER A CA 1
ATOM 655 C C . SER A 1 89 ? 19.053 -4.253 -33.581 1.00 93.69 89 SER A C 1
ATOM 657 O O . SER A 1 89 ? 18.713 -5.316 -34.100 1.00 93.69 89 SER A O 1
ATOM 659 N N . TYR A 1 90 ? 18.787 -3.922 -32.327 1.00 93.44 90 TYR A N 1
ATOM 660 C CA . TYR A 1 90 ? 17.841 -4.592 -31.462 1.00 93.44 90 TYR A CA 1
ATOM 661 C C . TYR A 1 90 ? 16.791 -3.561 -31.059 1.00 93.44 90 TYR A C 1
ATOM 663 O O . TYR A 1 90 ? 17.136 -2.480 -30.579 1.00 93.44 90 TYR A O 1
ATOM 671 N N . SER A 1 91 ? 15.525 -3.894 -31.293 1.00 91.81 91 SER A N 1
ATOM 672 C CA . SER A 1 91 ? 14.400 -3.096 -30.825 1.00 91.81 91 SER A CA 1
ATOM 673 C C . SER A 1 91 ? 13.800 -3.816 -29.636 1.00 91.81 91 SER A C 1
ATOM 675 O O . SER A 1 91 ? 13.334 -4.948 -29.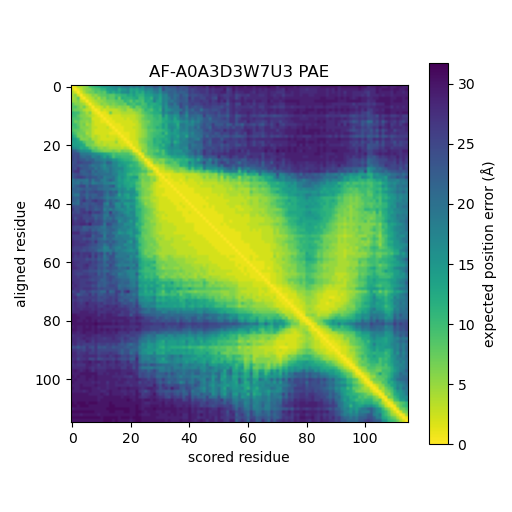774 1.00 91.81 91 SER A O 1
ATOM 677 N N . ASP A 1 92 ? 13.809 -3.152 -28.492 1.00 87.19 92 ASP A N 1
ATOM 678 C CA . ASP A 1 92 ? 12.952 -3.535 -27.388 1.00 87.19 92 ASP A CA 1
ATOM 679 C C . ASP A 1 92 ? 11.544 -3.002 -27.677 1.00 87.19 92 ASP A C 1
ATOM 681 O O . ASP A 1 92 ? 11.361 -1.931 -28.258 1.00 87.19 92 ASP A O 1
ATOM 685 N N . THR A 1 93 ? 10.521 -3.784 -27.372 1.00 82.12 93 THR A N 1
ATOM 686 C CA . THR A 1 93 ? 9.129 -3.364 -27.537 1.00 82.12 93 THR A CA 1
ATOM 687 C C . THR A 1 93 ? 8.359 -3.902 -26.365 1.00 82.12 93 THR A C 1
ATOM 689 O O . THR A 1 93 ? 8.165 -5.110 -26.222 1.00 82.12 93 THR A O 1
ATOM 692 N N . MET A 1 94 ? 7.907 -2.986 -25.527 1.00 73.06 94 MET A N 1
ATOM 693 C CA . MET A 1 94 ? 7.196 -3.363 -24.333 1.00 73.06 94 MET A CA 1
ATOM 694 C C . MET A 1 94 ? 5.711 -3.614 -24.637 1.00 73.06 94 MET A C 1
ATOM 696 O O . MET A 1 94 ? 5.045 -2.820 -25.301 1.00 73.06 94 MET A O 1
ATOM 700 N N . VAL A 1 95 ? 5.206 -4.765 -24.184 1.00 74.12 95 VAL A N 1
ATOM 701 C CA . VAL A 1 95 ? 3.824 -5.218 -24.396 1.00 74.12 95 VAL A CA 1
ATOM 702 C C . VAL A 1 95 ? 3.074 -5.201 -23.068 1.00 74.12 95 VAL A C 1
ATOM 704 O O . VAL A 1 95 ? 3.433 -5.915 -22.132 1.00 74.12 95 VAL A O 1
ATOM 707 N N . TYR A 1 96 ? 1.990 -4.428 -23.007 1.00 68.94 96 TYR A N 1
ATOM 708 C CA . TYR A 1 96 ? 1.123 -4.339 -21.836 1.00 68.94 96 TYR A CA 1
ATOM 709 C C . TYR A 1 96 ? -0.002 -5.371 -21.856 1.00 68.94 96 TYR A C 1
ATOM 711 O O . TYR A 1 96 ? -0.728 -5.496 -22.838 1.00 68.94 96 TYR A O 1
ATOM 719 N N . SER A 1 97 ? -0.196 -6.069 -20.737 1.00 66.50 97 SER A N 1
ATOM 720 C CA . SER A 1 97 ? -1.370 -6.913 -20.505 1.00 66.50 97 SER A CA 1
ATOM 721 C C . SER A 1 97 ? -1.945 -6.598 -19.129 1.00 66.50 97 SER A C 1
ATOM 723 O O . SER A 1 97 ? -1.312 -6.866 -18.107 1.00 66.50 97 SER A O 1
ATOM 725 N N . SER A 1 98 ? -3.149 -6.023 -19.089 1.00 68.56 98 SER A N 1
ATOM 726 C CA . SER A 1 98 ? -3.840 -5.717 -17.834 1.00 68.56 98 SER A CA 1
ATOM 727 C C . SER A 1 98 ? -4.154 -7.010 -17.085 1.00 68.56 98 SER A C 1
ATOM 729 O O . SER A 1 98 ? -4.793 -7.908 -17.637 1.00 68.56 98 SER A O 1
ATOM 731 N N . SER A 1 99 ? -3.740 -7.093 -15.826 1.00 65.38 99 SER A N 1
ATOM 732 C CA . SER A 1 99 ? -4.064 -8.215 -14.944 1.00 65.38 99 SER A CA 1
ATOM 733 C C . SER A 1 99 ? -4.822 -7.678 -13.735 1.00 65.38 99 SER A C 1
ATOM 735 O O . SER A 1 99 ? -4.356 -6.745 -13.084 1.00 65.38 99 SER A O 1
ATOM 737 N N . ASN A 1 100 ? -6.000 -8.239 -13.442 1.00 68.00 100 ASN A N 1
ATOM 738 C CA . ASN A 1 100 ? -6.716 -7.914 -12.210 1.00 68.00 100 ASN A CA 1
ATOM 739 C C . ASN A 1 100 ? -6.122 -8.745 -11.069 1.00 68.00 100 ASN A C 1
ATOM 741 O O . ASN A 1 100 ? -6.026 -9.970 -11.175 1.00 68.00 100 ASN A O 1
ATOM 745 N N . ALA A 1 101 ? -5.744 -8.074 -9.986 1.00 62.00 101 ALA A N 1
ATOM 746 C CA . ALA A 1 101 ? -5.355 -8.721 -8.745 1.00 62.00 101 ALA A CA 1
ATOM 747 C C . ALA A 1 101 ? -6.321 -8.281 -7.645 1.00 62.00 101 ALA A C 1
ATOM 749 O O . ALA A 1 101 ? -6.184 -7.201 -7.075 1.00 62.00 101 ALA A O 1
ATOM 750 N N . ASN A 1 102 ? -7.310 -9.129 -7.345 1.00 63.59 102 ASN A N 1
ATOM 751 C CA . ASN A 1 102 ? -8.207 -8.952 -6.199 1.00 63.59 102 ASN A CA 1
ATOM 752 C C . ASN A 1 102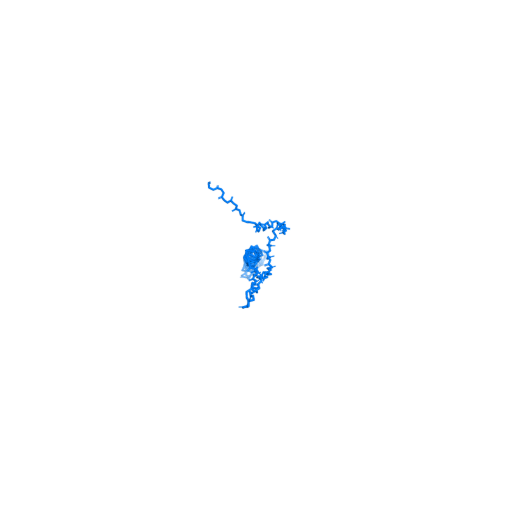 ? -8.910 -7.572 -6.175 1.00 63.59 102 ASN A C 1
ATOM 754 O O . ASN A 1 102 ? -8.983 -6.924 -5.133 1.00 63.59 102 ASN A O 1
ATOM 758 N N . GLY A 1 103 ? -9.392 -7.114 -7.339 1.00 63.66 103 GLY A N 1
ATOM 759 C CA . GLY A 1 103 ? -10.127 -5.849 -7.498 1.00 63.66 103 GLY A CA 1
ATOM 760 C C . GLY A 1 103 ? -9.278 -4.624 -7.860 1.00 63.66 103 GLY A C 1
ATOM 761 O O . GLY A 1 103 ? -9.842 -3.588 -8.197 1.00 63.66 103 GLY A O 1
ATOM 762 N N . ILE A 1 104 ? -7.948 -4.738 -7.862 1.00 66.06 104 ILE A N 1
ATOM 763 C CA . ILE A 1 104 ? -7.046 -3.688 -8.349 1.00 66.06 104 ILE A CA 1
ATOM 764 C C . ILE A 1 104 ? -6.771 -3.962 -9.829 1.00 66.06 104 ILE A C 1
ATOM 766 O O . ILE A 1 104 ? -6.229 -5.012 -10.185 1.00 66.06 104 ILE A O 1
ATOM 770 N N . THR A 1 105 ? -7.185 -3.035 -10.693 1.00 65.56 105 THR A N 1
ATOM 771 C CA . THR A 1 105 ? -6.876 -3.078 -12.127 1.00 65.56 105 THR A CA 1
ATOM 772 C C . THR A 1 105 ? -5.690 -2.165 -12.369 1.00 65.56 105 THR A C 1
ATOM 774 O O . THR A 1 105 ? -5.833 -0.948 -12.309 1.00 65.56 105 THR A O 1
ATOM 777 N N . VAL A 1 106 ? -4.518 -2.744 -12.621 1.00 65.31 106 VAL A N 1
ATOM 778 C CA . VAL A 1 106 ? -3.359 -1.968 -13.068 1.00 65.31 106 VAL A CA 1
ATOM 779 C C . VAL A 1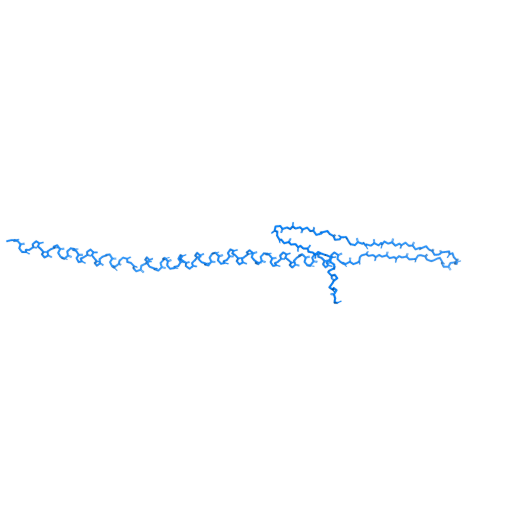 106 ? -3.475 -1.841 -14.586 1.00 65.31 106 VAL A C 1
ATOM 781 O O . VAL A 1 106 ? -3.140 -2.764 -15.333 1.00 65.31 106 VAL A O 1
ATOM 784 N N . THR A 1 107 ? -4.043 -0.726 -15.045 1.00 64.06 107 THR A N 1
ATOM 785 C CA . THR A 1 107 ? -4.016 -0.354 -16.462 1.00 64.06 107 THR A CA 1
ATOM 786 C C . THR A 1 107 ? -2.625 0.170 -16.754 1.00 64.06 107 THR A C 1
ATOM 788 O O . THR A 1 107 ? -2.307 1.306 -16.435 1.00 64.06 107 THR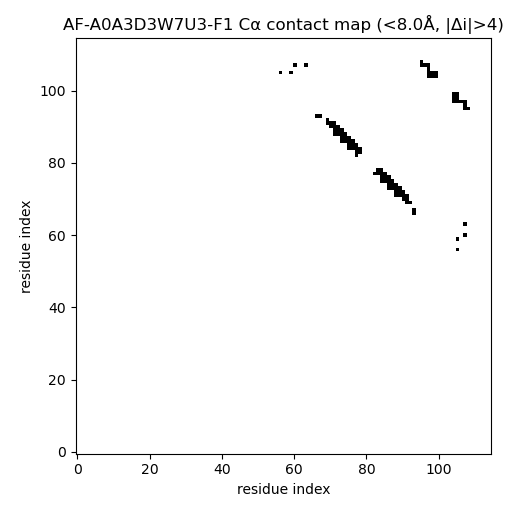 A O 1
ATOM 791 N N . THR A 1 108 ? -1.775 -0.677 -17.320 1.00 67.06 108 THR A N 1
ATOM 792 C CA . THR A 1 108 ? -0.400 -0.296 -17.637 1.00 67.06 108 THR A CA 1
ATOM 793 C C . THR A 1 108 ? -0.240 0.294 -19.037 1.00 67.06 108 THR A C 1
ATOM 795 O O . THR A 1 108 ? 0.872 0.602 -19.400 1.00 67.06 108 THR A O 1
ATOM 798 N N . GLY A 1 109 ? -1.289 0.513 -19.835 1.00 64.12 109 GLY A N 1
ATOM 799 C CA . GLY A 1 109 ? -1.151 1.184 -21.141 1.00 64.12 109 GLY A CA 1
ATOM 800 C C . GLY A 1 109 ? -1.323 2.707 -21.050 1.00 64.12 109 GLY A C 1
ATOM 801 O O . GLY A 1 109 ? -2.053 3.152 -20.163 1.00 64.12 109 GLY A O 1
ATOM 802 N N . PRO A 1 110 ? -0.734 3.512 -21.964 1.00 49.09 110 PRO A N 1
ATOM 803 C CA . PRO A 1 110 ? -1.064 4.931 -22.055 1.00 49.09 110 PRO A CA 1
ATOM 804 C C . PRO A 1 110 ? -2.572 5.059 -22.280 1.00 49.09 110 PRO A C 1
ATOM 806 O O . PRO A 1 110 ? -3.095 4.615 -23.307 1.00 49.09 110 PRO A O 1
ATOM 809 N N . THR A 1 111 ? -3.290 5.638 -21.318 1.00 53.47 111 THR A N 1
ATOM 810 C CA . THR A 1 111 ? -4.609 6.178 -21.612 1.00 53.47 111 THR A CA 1
ATOM 811 C C . THR A 1 111 ? -4.361 7.326 -22.577 1.00 53.47 111 THR A C 1
ATOM 813 O O . THR A 1 111 ? -3.667 8.291 -22.271 1.00 53.47 111 THR A O 1
ATOM 816 N N . LEU A 1 112 ? -4.823 7.169 -23.816 1.00 51.97 112 LEU A N 1
ATOM 817 C CA . LEU A 1 112 ? -5.010 8.320 -24.678 1.00 51.97 112 LEU A CA 1
ATOM 818 C C . LEU A 1 112 ? -6.163 9.091 -24.050 1.00 51.97 112 LEU A C 1
ATOM 820 O O . LEU A 1 112 ? -7.329 8.788 -24.300 1.00 51.97 112 LEU A O 1
ATOM 824 N N . ASP A 1 113 ? -5.821 10.026 -23.176 1.00 51.12 113 ASP A N 1
ATOM 825 C CA . ASP A 1 113 ? -6.732 11.050 -22.706 1.00 51.12 113 ASP A CA 1
ATOM 826 C C . ASP A 1 113 ? -7.027 11.904 -23.943 1.00 51.12 113 ASP A C 1
ATOM 828 O O . ASP A 1 113 ? -6.290 12.825 -24.290 1.00 51.12 113 ASP A O 1
ATOM 832 N N . SER A 1 114 ? -8.035 11.503 -24.715 1.00 47.62 114 SER A N 1
ATOM 833 C CA . SER A 1 114 ? -8.563 12.314 -25.800 1.00 47.62 114 SER A CA 1
ATOM 834 C C . SER A 1 114 ? -9.190 13.556 -25.176 1.00 47.62 114 SER A C 1
ATOM 836 O O . SER A 1 114 ? -10.308 13.477 -24.658 1.00 47.62 114 SER A O 1
ATOM 838 N N . GLU A 1 115 ? -8.436 14.655 -25.183 1.00 45.84 115 GLU A N 1
ATOM 839 C CA . GLU A 1 115 ? -8.995 16.010 -25.165 1.00 45.84 115 GLU A CA 1
ATOM 840 C C . GLU A 1 115 ? -9.861 16.235 -26.416 1.00 45.84 115 GLU A C 1
ATOM 842 O O . GLU A 1 115 ? -9.454 15.785 -27.518 1.00 45.84 115 GLU A O 1
#

Solvent-accessible surface area (backbone atoms only — not comparable to full-atom values): 7109 Å² total; per-residue (Å²): 128,72,74,66,60,59,58,52,50,54,53,50,52,51,51,53,54,53,54,55,70,68,63,49,83,58,58,63,60,51,53,53,52,50,52,52,49,49,54,49,49,53,50,49,54,55,50,50,53,51,49,51,50,55,52,53,50,52,50,49,52,52,51,44,55,60,57,66,57,83,76,53,50,73,52,73,50,68,47,92,87,75,52,79,72,49,74,51,71,48,80,64,77,81,82,76,76,74,54,77,59,95,87,46,72,56,76,67,60,86,76,79,78,78,125

Radius of gyration: 38.94 Å; Cα contacts (8 Å, |Δi|>4): 48; chains: 1; bounding box: 77×25×121 Å

Foldseek 3Di:
DPVVVVVVVVVVVVVVVVVVVVVCPPVVVVVVCVVVVVVVVVVCVVVVVVVVVVVVLVVLVVVLVVLPDWPKDKDWDDDPVPDDIDIDIDGDDRDDDWDDDPNDTSPSDDDPPPD

Mean predicted aligned error: 15.73 Å

pLDDT: mean 79.01, std 13.85, range [45.84, 97.38]

Secondary structure (DSSP, 8-state):
--HHHHHHHHHHHHHHHHHHHTTTTTHHHHHHHHHHHHHHHHHHHHHHHHHHHHHHHHHHHHHHHHHT----EEEEE--TTSPPPEEEEE---------EETTEE---S------